Protein AF-A0A0G4K3G5-F1 (afdb_monomer_lite)

Secondary structure (DSSP, 8-state):
--HHHHHHHHHHHHHHHHTTT---------PBPHHHHHHHHHTTTT-B--SBS-EEEEEEEEE-SSSSSEEEEEEEE-SSSS-EEE-HHHHHHHHHHHHHT-TT-SEEEEEE--PPPSSTT--EEEEEEEEESSS-B-HHHHHHTT---TTTEETTEEEEEEEEEEESEEE-----

Organism: NCBI:txid381802

Foldseek 3Di:
DPPVVVVVVVVVVVVVVVVVVPPPVPPPQDAAFVVLVVVLVVQQAQQFLFPWAGKGFHDWDLDQPDDAFEIETEIEGDPDDTATEHAPVSNQCSVQVSSCPDPPRQKHKHKDFPDGDPFWQDKGKIKIKIFGPPHFHPQVNCVVSNNPPPVQTDRGIHMHIYIYGYHRHTYDNPPD

Structure (mmCIF, N/CA/C/O backbone):
data_AF-A0A0G4K3G5-F1
#
_entry.id   AF-A0A0G4K3G5-F1
#
loop_
_atom_site.group_PDB
_atom_site.id
_atom_site.type_symbol
_atom_site.label_atom_id
_atom_site.label_alt_id
_atom_site.label_comp_id
_atom_site.label_asym_id
_atom_site.label_entity_id
_atom_site.label_seq_id
_atom_site.pdbx_PDB_ins_code
_atom_site.Cartn_x
_atom_site.Cartn_y
_atom_site.Cartn_z
_atom_site.occupancy
_atom_site.B_iso_or_equiv
_atom_site.auth_seq_id
_atom_site.auth_comp_id
_atom_site.auth_asym_id
_atom_site.auth_atom_id
_atom_site.pdbx_PDB_model_num
ATOM 1 N N . MET A 1 1 ? 4.456 37.141 66.343 1.00 52.16 1 MET A N 1
ATOM 2 C CA . MET A 1 1 ? 4.078 35.736 66.060 1.00 52.16 1 MET A CA 1
ATOM 3 C C . MET A 1 1 ? 3.394 35.524 64.691 1.00 52.16 1 MET A C 1
ATOM 5 O O . MET A 1 1 ? 2.737 34.513 64.527 1.00 52.16 1 MET A O 1
ATOM 9 N N . ASN A 1 2 ? 3.617 36.362 63.659 1.00 51.34 2 ASN A N 1
ATOM 10 C CA . ASN A 1 2 ? 2.817 36.293 62.410 1.00 51.34 2 ASN A CA 1
ATOM 11 C C . ASN A 1 2 ? 3.559 35.845 61.135 1.00 51.34 2 ASN A C 1
ATOM 13 O O . ASN 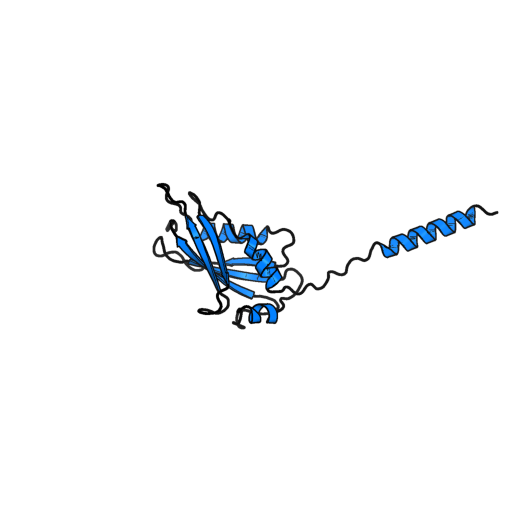A 1 2 ? 2.931 35.690 60.095 1.00 51.34 2 ASN A O 1
ATOM 17 N N . LYS A 1 3 ? 4.875 35.596 61.178 1.00 48.00 3 LYS A N 1
ATOM 18 C CA . LYS A 1 3 ? 5.642 35.234 59.965 1.00 48.00 3 LYS A CA 1
ATOM 19 C C . LYS A 1 3 ? 5.603 33.739 59.608 1.00 48.00 3 LYS A C 1
ATOM 21 O O . LYS A 1 3 ? 5.861 33.388 58.466 1.00 48.00 3 LYS A O 1
ATOM 26 N N . LYS A 1 4 ? 5.247 32.857 60.555 1.00 49.84 4 LYS A N 1
ATOM 27 C CA . LYS A 1 4 ? 5.192 31.398 60.321 1.00 49.84 4 LYS A CA 1
ATOM 28 C C . LYS A 1 4 ? 3.885 30.936 59.658 1.00 49.84 4 LYS A C 1
ATOM 30 O O . LYS A 1 4 ? 3.899 29.971 58.905 1.00 49.84 4 LYS A O 1
ATOM 35 N N . ILE A 1 5 ? 2.782 31.652 59.886 1.00 57.81 5 ILE A N 1
ATOM 36 C CA . ILE A 1 5 ? 1.465 31.317 59.314 1.00 57.81 5 ILE A CA 1
ATOM 37 C C . ILE A 1 5 ? 1.425 31.648 57.814 1.00 57.81 5 ILE A C 1
ATOM 39 O O . ILE A 1 5 ? 0.910 30.865 57.022 1.00 57.81 5 ILE A O 1
ATOM 43 N N . PHE A 1 6 ? 2.055 32.756 57.409 1.00 56.78 6 PHE A N 1
ATOM 44 C CA . PHE A 1 6 ? 2.095 33.182 56.007 1.00 56.78 6 PHE A CA 1
ATOM 45 C C . PHE A 1 6 ? 2.897 32.225 55.111 1.00 56.78 6 PHE A C 1
ATOM 47 O O . PHE A 1 6 ? 2.512 31.972 53.974 1.00 56.78 6 PHE A O 1
ATOM 54 N N . LEU A 1 7 ? 3.985 31.649 55.637 1.00 53.44 7 LEU A N 1
ATOM 55 C CA . LEU A 1 7 ? 4.820 30.710 54.886 1.00 53.44 7 LEU A CA 1
ATOM 56 C C . LEU A 1 7 ? 4.147 29.334 54.734 1.00 53.44 7 LEU A C 1
ATOM 58 O O . LEU A 1 7 ? 4.256 28.712 53.684 1.00 53.44 7 LEU A O 1
ATOM 62 N N . SER A 1 8 ? 3.396 28.899 55.753 1.00 56.69 8 SER A N 1
ATOM 63 C CA . SER A 1 8 ? 2.594 27.668 55.715 1.00 56.69 8 SER A C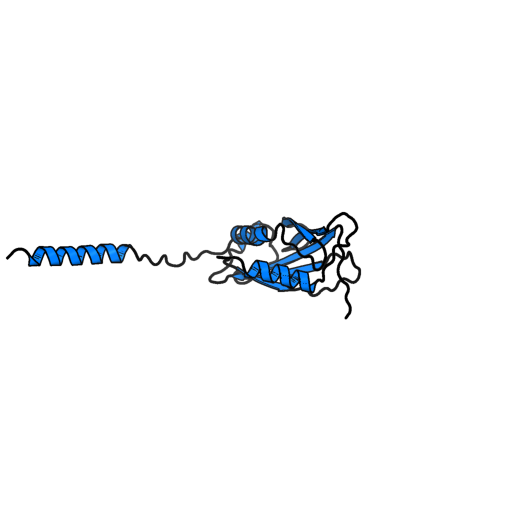A 1
ATOM 64 C C . SER A 1 8 ? 1.488 27.735 54.652 1.00 56.69 8 SER A C 1
ATOM 66 O O . SER A 1 8 ? 1.361 26.825 53.835 1.00 56.69 8 SER A O 1
ATOM 68 N N . LEU A 1 9 ? 0.746 28.851 54.581 1.00 56.03 9 LEU A N 1
ATOM 69 C CA . LEU A 1 9 ? -0.303 29.032 53.569 1.00 56.03 9 LEU A CA 1
ATOM 70 C C . LEU A 1 9 ? 0.252 29.084 52.138 1.00 56.03 9 LEU A C 1
ATOM 72 O O . LEU A 1 9 ? -0.370 28.546 51.223 1.00 56.03 9 LEU A O 1
ATOM 76 N N . LEU A 1 10 ? 1.427 29.692 51.942 1.00 55.28 10 LEU A N 1
ATOM 77 C CA . LEU A 1 10 ? 2.058 29.787 50.625 1.00 55.28 10 LEU A CA 1
ATOM 78 C C . LEU A 1 10 ? 2.485 28.405 50.095 1.00 55.28 10 LEU A C 1
ATOM 80 O O . LEU A 1 10 ? 2.298 28.121 48.915 1.00 55.28 10 LEU A O 1
ATOM 84 N N . PHE A 1 11 ? 2.981 27.518 50.965 1.00 55.16 11 PHE A N 1
ATOM 85 C CA . PHE A 1 11 ? 3.343 26.149 50.579 1.00 55.16 11 PHE A CA 1
ATOM 86 C C . PHE A 1 11 ? 2.124 25.277 50.239 1.00 55.16 11 PHE A C 1
ATOM 88 O O . PHE A 1 11 ? 2.185 24.496 49.290 1.00 55.16 11 PHE A O 1
ATOM 95 N N . VAL A 1 12 ? 0.998 25.445 50.942 1.00 59.66 12 VAL A N 1
ATOM 96 C CA . VAL A 1 12 ? -0.248 24.712 50.640 1.00 59.66 12 VAL A CA 1
ATOM 97 C C . VAL A 1 12 ? -0.857 25.166 49.306 1.00 59.66 12 VAL A C 1
ATOM 99 O O . VAL A 1 12 ? -1.326 24.335 48.530 1.00 59.66 12 VAL A O 1
ATOM 102 N N . LEU A 1 13 ? -0.784 26.463 48.985 1.00 51.69 13 LEU A N 1
ATOM 103 C CA . LEU A 1 13 ? -1.243 27.001 47.699 1.00 51.69 13 LEU A CA 1
ATOM 104 C C . LEU A 1 13 ? -0.376 26.537 46.518 1.00 51.69 13 LEU A C 1
ATOM 106 O O . LEU A 1 13 ? -0.920 26.212 45.465 1.00 51.69 13 LEU A O 1
ATOM 110 N N . ILE A 1 14 ? 0.946 26.428 46.684 1.00 55.06 14 ILE A N 1
ATOM 111 C CA . ILE A 1 14 ? 1.837 25.928 45.622 1.00 55.06 14 ILE A CA 1
ATOM 112 C C . ILE A 1 14 ? 1.621 24.423 45.375 1.00 55.06 14 ILE A C 1
ATOM 114 O O . ILE A 1 14 ? 1.619 23.999 44.218 1.00 55.06 14 ILE A O 1
ATOM 118 N N . LEU A 1 15 ? 1.350 23.620 46.415 1.00 51.19 15 LEU A N 1
ATOM 119 C CA . LEU A 1 15 ? 0.978 22.209 46.231 1.00 51.19 15 LEU A CA 1
ATOM 120 C C . LEU A 1 15 ? -0.386 22.047 45.535 1.00 51.19 15 LEU A C 1
ATOM 122 O O . LEU A 1 15 ? -0.515 21.207 44.647 1.00 51.19 15 LEU A O 1
ATOM 126 N N . ALA A 1 16 ? -1.385 22.871 45.871 1.00 52.06 16 ALA A N 1
ATOM 127 C CA . ALA A 1 16 ? -2.711 22.809 45.246 1.00 52.06 16 ALA A CA 1
ATOM 128 C C . ALA A 1 16 ? -2.701 23.230 43.762 1.00 52.06 16 ALA A C 1
ATOM 130 O O . ALA A 1 16 ? -3.439 22.667 42.954 1.00 52.06 16 ALA A O 1
ATOM 131 N N . VAL A 1 17 ? -1.829 24.171 43.373 1.00 51.91 17 VAL A N 1
ATOM 132 C CA . VAL A 1 17 ? -1.633 24.555 41.961 1.00 51.91 17 VAL A CA 1
ATOM 133 C C . VAL A 1 17 ? -0.800 23.509 41.200 1.00 51.91 17 VAL A C 1
ATOM 135 O O . VAL A 1 17 ? -1.008 23.322 40.001 1.00 51.91 17 VAL A O 1
ATOM 138 N N . SER A 1 18 ? 0.085 22.776 41.887 1.00 48.31 18 SER A N 1
ATOM 139 C CA . SER A 1 18 ? 0.872 21.679 41.301 1.00 48.31 18 SER A CA 1
ATOM 140 C C . SER A 1 18 ? 0.025 20.431 41.005 1.00 48.31 18 SER A C 1
ATOM 142 O O . SER A 1 18 ? 0.182 19.812 39.953 1.00 48.31 18 SER A O 1
ATOM 144 N N . CYS A 1 19 ? -0.963 20.109 41.850 1.00 45.31 19 CYS A N 1
ATOM 145 C CA . CYS A 1 19 ? -1.863 18.972 41.611 1.00 45.31 19 CYS A CA 1
ATOM 146 C C . CYS A 1 19 ? -2.865 19.183 40.460 1.00 45.31 19 CYS A C 1
ATOM 148 O O . CYS A 1 19 ? -3.424 18.206 39.974 1.00 45.31 19 CYS A O 1
ATOM 150 N N . ASN A 1 20 ? -3.085 20.417 39.987 1.00 43.75 20 ASN A N 1
ATOM 151 C CA . ASN A 1 20 ? -3.995 20.682 38.861 1.00 43.75 20 ASN A CA 1
ATOM 152 C C . ASN A 1 20 ? -3.275 20.847 37.506 1.00 43.75 20 ASN A C 1
ATOM 154 O O . ASN A 1 20 ? -3.925 21.063 36.486 1.00 43.75 20 ASN A O 1
ATOM 158 N N . ARG A 1 21 ? -1.936 20.759 37.472 1.00 40.94 21 ARG A N 1
ATOM 159 C CA . ARG A 1 21 ? -1.149 20.820 36.222 1.00 40.94 21 ARG A CA 1
ATOM 160 C C . ARG A 1 21 ? -0.672 19.469 35.711 1.00 40.94 21 ARG A C 1
ATOM 162 O O . ARG A 1 21 ? -0.295 19.380 34.551 1.00 40.94 21 ARG A O 1
ATOM 169 N N . ASN A 1 22 ? -0.806 18.427 36.523 1.00 40.75 22 ASN A N 1
ATOM 170 C CA . ASN A 1 22 ? -0.657 17.048 36.090 1.00 40.75 22 ASN A CA 1
ATOM 171 C C . ASN A 1 22 ? -2.027 16.373 36.073 1.00 40.75 22 ASN A C 1
ATOM 173 O O . ASN A 1 22 ? -2.238 15.342 36.707 1.00 40.75 22 ASN A O 1
ATOM 177 N N . LYS A 1 23 ? -2.952 16.906 35.266 1.00 38.81 23 LYS A N 1
ATOM 178 C CA . LYS A 1 23 ? -3.723 15.950 34.479 1.00 38.81 23 LYS A CA 1
ATOM 179 C C . LYS A 1 23 ? -2.685 15.302 33.576 1.00 38.81 23 LYS A C 1
ATOM 181 O O . LYS A 1 23 ? -2.321 15.859 32.547 1.00 38.81 23 LYS A O 1
ATOM 186 N N . VAL A 1 24 ? -2.164 14.153 34.008 1.00 44.97 24 VAL A N 1
ATOM 187 C CA . VAL A 1 24 ? -1.876 13.097 33.047 1.00 44.97 24 VAL A CA 1
ATOM 188 C C . VAL A 1 24 ? -3.170 13.028 32.263 1.00 44.97 24 VAL A C 1
ATOM 190 O O . VAL A 1 24 ? -4.200 12.634 32.810 1.00 44.97 24 VAL A O 1
ATOM 193 N N . THR A 1 25 ? -3.175 13.607 31.066 1.00 40.41 25 THR A N 1
ATOM 194 C CA . THR A 1 25 ? -4.205 13.303 30.096 1.00 40.41 25 THR A CA 1
ATOM 195 C C . THR A 1 25 ? -4.127 11.792 30.035 1.00 40.41 25 THR A C 1
ATOM 197 O O . THR A 1 25 ? -3.127 11.256 29.554 1.00 40.41 25 THR A O 1
ATOM 200 N N . GLU A 1 26 ? -5.089 11.105 30.660 1.00 41.47 26 GLU A N 1
ATOM 201 C CA . GLU A 1 26 ? -5.315 9.700 30.356 1.00 41.47 26 GLU A CA 1
ATOM 202 C C . GLU A 1 26 ? -5.228 9.625 28.838 1.00 41.47 26 GLU A C 1
ATOM 204 O O . GLU A 1 26 ? -5.795 10.521 28.196 1.00 41.47 26 GLU A O 1
ATOM 209 N N . PRO A 1 27 ? -4.440 8.701 28.259 1.00 44.78 27 PRO A N 1
ATOM 210 C CA . PRO A 1 27 ? -4.380 8.602 26.816 1.00 44.78 27 PRO A CA 1
ATOM 211 C C . PRO A 1 27 ? -5.831 8.518 26.382 1.00 44.78 27 PRO A C 1
ATOM 213 O O . PRO A 1 27 ? -6.523 7.566 26.741 1.00 44.78 27 PRO A O 1
ATOM 216 N N . THR A 1 28 ? -6.324 9.572 25.725 1.00 48.00 28 THR A N 1
ATOM 217 C CA . THR A 1 28 ? -7.652 9.560 25.143 1.00 48.00 28 THR A CA 1
ATOM 218 C C . THR A 1 28 ? -7.638 8.284 24.336 1.00 48.00 28 THR A C 1
ATOM 220 O O . THR A 1 28 ? -6.758 8.120 23.483 1.00 48.00 28 THR A O 1
ATOM 223 N N . THR A 1 29 ? -8.490 7.334 24.708 1.00 53.00 29 THR A N 1
ATOM 224 C CA . THR A 1 29 ? -8.630 6.026 24.076 1.00 53.00 29 THR A CA 1
ATOM 225 C C . THR A 1 29 ? -9.084 6.289 22.652 1.00 53.00 29 THR A C 1
ATOM 227 O O . THR A 1 29 ? -10.266 6.324 22.326 1.00 53.00 29 THR A O 1
ATOM 230 N N . THR A 1 30 ? -8.120 6.645 21.811 1.00 70.12 30 THR A N 1
ATOM 231 C CA . THR A 1 30 ? -8.378 7.192 20.493 1.00 70.12 30 THR A CA 1
ATOM 232 C C . THR A 1 30 ? -8.485 5.979 19.603 1.00 70.12 30 THR A C 1
ATOM 234 O O . THR A 1 30 ? -7.476 5.441 19.142 1.00 70.12 30 THR A O 1
ATOM 237 N N . ILE A 1 31 ? -9.716 5.496 19.478 1.00 88.50 31 ILE A N 1
ATOM 238 C CA . ILE A 1 31 ? -10.086 4.476 18.509 1.00 88.50 31 ILE A CA 1
ATOM 239 C C . ILE A 1 31 ? -9.653 4.992 17.136 1.00 88.50 31 ILE A C 1
ATOM 241 O O . ILE A 1 31 ? -9.934 6.138 16.785 1.00 88.50 31 ILE A O 1
ATOM 245 N N . ILE A 1 32 ? -8.937 4.162 16.386 1.00 90.94 32 ILE A N 1
ATOM 246 C CA . ILE A 1 32 ? -8.384 4.555 15.092 1.00 90.94 32 ILE A CA 1
ATOM 247 C C . ILE A 1 32 ? -9.492 4.489 14.048 1.00 90.94 32 ILE A C 1
ATOM 249 O O . ILE A 1 32 ? -10.110 3.443 13.846 1.00 90.94 32 ILE A O 1
ATOM 253 N N . THR A 1 33 ? -9.751 5.601 13.377 1.00 91.75 33 THR A N 1
ATOM 254 C CA . THR A 1 33 ? -10.773 5.702 12.333 1.00 91.75 33 THR A CA 1
ATOM 255 C C . THR A 1 33 ? -10.166 5.589 10.936 1.00 91.75 33 THR A C 1
ATOM 257 O O . THR A 1 33 ? -8.954 5.707 10.750 1.00 91.75 33 THR A O 1
ATOM 260 N N . PHE A 1 34 ? -11.015 5.411 9.923 1.00 89.12 34 PHE A N 1
ATOM 261 C CA . PHE A 1 34 ? -10.581 5.502 8.528 1.00 89.12 34 PHE A CA 1
ATOM 262 C C . PHE A 1 34 ? -9.951 6.864 8.193 1.00 89.12 34 PHE A C 1
ATOM 264 O O . PHE A 1 34 ? -9.064 6.926 7.353 1.00 89.12 34 PHE A O 1
ATOM 271 N N . GLU A 1 35 ? -10.379 7.952 8.841 1.00 89.38 35 GLU A N 1
ATOM 272 C CA . GLU A 1 35 ? -9.807 9.285 8.614 1.00 89.38 35 GLU A CA 1
ATOM 273 C C . GLU A 1 35 ? -8.369 9.385 9.138 1.00 89.38 35 GLU A C 1
ATOM 275 O O . GLU A 1 35 ? -7.506 9.909 8.437 1.00 89.38 35 GLU A O 1
ATOM 280 N N . ASP A 1 36 ? -8.082 8.816 10.316 1.00 89.75 36 ASP A N 1
ATOM 281 C CA . ASP A 1 36 ? -6.708 8.713 10.831 1.00 89.75 36 ASP A CA 1
ATOM 282 C C . ASP A 1 36 ? -5.811 7.977 9.825 1.00 89.75 36 ASP A C 1
ATOM 284 O O . ASP A 1 36 ? -4.744 8.461 9.453 1.00 89.75 36 ASP A O 1
ATOM 288 N N . PHE A 1 37 ? -6.293 6.839 9.327 1.00 88.75 37 PHE A N 1
ATOM 289 C CA . PHE A 1 37 ? -5.623 6.057 8.295 1.00 88.75 37 PHE A CA 1
ATOM 290 C C . PHE A 1 37 ? -5.421 6.847 6.987 1.00 88.75 37 PHE A C 1
ATOM 292 O O . PHE A 1 37 ? -4.324 6.857 6.429 1.00 88.75 37 PHE A O 1
ATOM 299 N N . GLN A 1 38 ? -6.459 7.526 6.496 1.00 87.12 38 GLN A N 1
ATOM 300 C CA . GLN A 1 38 ? -6.405 8.301 5.258 1.00 87.12 38 GLN A CA 1
ATOM 301 C C . GLN A 1 38 ? -5.387 9.443 5.363 1.00 87.12 38 GLN A C 1
ATOM 303 O O . GLN A 1 38 ? -4.648 9.690 4.410 1.00 87.12 38 GLN A O 1
ATOM 308 N N . ASN A 1 39 ? -5.316 10.105 6.519 1.00 86.56 39 ASN A N 1
ATOM 309 C CA . ASN A 1 39 ? -4.331 11.146 6.788 1.00 86.56 39 ASN A CA 1
ATOM 310 C C . ASN A 1 39 ? -2.905 10.582 6.772 1.00 86.56 39 ASN A C 1
ATOM 312 O O . ASN A 1 39 ? -2.037 11.158 6.119 1.00 86.56 39 ASN A O 1
ATOM 316 N N . GLU A 1 40 ? -2.664 9.435 7.409 1.00 87.31 40 GLU A N 1
ATOM 317 C CA . GLU A 1 40 ? -1.343 8.795 7.412 1.00 87.31 40 GLU A CA 1
ATOM 318 C C . GLU A 1 40 ? -0.924 8.331 6.001 1.00 87.31 40 GLU A C 1
ATOM 320 O O . GLU A 1 40 ? 0.175 8.635 5.537 1.00 87.31 40 GLU A O 1
ATOM 325 N N . ILE A 1 41 ? -1.816 7.678 5.251 1.00 83.94 41 ILE A N 1
ATOM 326 C CA . ILE A 1 41 ? -1.525 7.216 3.883 1.00 83.94 41 ILE A CA 1
ATOM 327 C C . ILE A 1 41 ? -1.396 8.355 2.875 1.00 83.94 41 ILE A C 1
ATOM 329 O O . ILE A 1 41 ? -0.649 8.215 1.906 1.00 83.94 41 ILE A O 1
ATOM 333 N N . SER A 1 42 ? -2.049 9.499 3.099 1.00 81.00 42 SER A N 1
ATOM 334 C CA . SER A 1 42 ? -1.852 10.678 2.248 1.00 81.00 42 SER A CA 1
ATOM 335 C C . SER A 1 42 ? -0.389 11.138 2.211 1.00 81.00 42 SER A C 1
ATOM 337 O O . SER A 1 42 ? 0.052 11.726 1.230 1.00 81.00 42 SER A O 1
ATOM 339 N N . GLY A 1 43 ? 0.418 10.799 3.219 1.00 75.88 43 GLY A N 1
ATOM 340 C CA . GLY A 1 43 ? 1.853 11.066 3.197 1.00 75.88 43 GLY A CA 1
ATOM 341 C C . GLY A 1 43 ? 2.612 10.360 2.063 1.00 75.88 43 GLY A C 1
ATOM 342 O O . GLY A 1 43 ? 3.661 10.837 1.637 1.00 75.88 43 GLY A O 1
ATOM 343 N N . LEU A 1 44 ? 2.083 9.259 1.516 1.00 80.31 44 LEU A N 1
ATOM 344 C CA . LEU A 1 44 ? 2.731 8.531 0.419 1.00 80.31 44 LEU A CA 1
ATOM 345 C C . LEU A 1 44 ? 2.782 9.326 -0.897 1.00 80.31 44 LEU A C 1
ATOM 347 O O . LEU A 1 44 ? 3.571 8.978 -1.779 1.00 80.31 44 LEU A O 1
ATOM 351 N N . TYR A 1 45 ? 1.979 10.385 -1.052 1.00 76.75 45 TYR A N 1
ATOM 352 C CA . TYR A 1 45 ? 2.060 11.253 -2.226 1.00 76.75 45 TYR A CA 1
ATOM 353 C C . TYR A 1 45 ? 3.473 11.822 -2.384 1.00 76.75 45 TYR A C 1
ATOM 355 O O . TYR A 1 45 ? 4.083 12.289 -1.425 1.00 76.75 45 TYR A O 1
ATOM 363 N N . ASN A 1 46 ? 3.981 11.842 -3.618 1.00 73.94 46 ASN A N 1
ATOM 364 C CA . ASN A 1 46 ? 5.328 12.321 -3.965 1.00 73.94 46 ASN A CA 1
ATOM 365 C C . ASN A 1 46 ? 6.503 11.473 -3.455 1.00 73.94 46 ASN A C 1
ATOM 367 O O . ASN A 1 46 ? 7.654 11.863 -3.677 1.00 73.94 46 ASN A O 1
ATOM 371 N N . LEU A 1 47 ? 6.259 10.324 -2.818 1.00 86.06 47 LEU A N 1
ATOM 372 C CA . LEU A 1 47 ? 7.329 9.394 -2.473 1.00 86.06 47 LEU A CA 1
ATOM 373 C C . LEU A 1 47 ? 8.028 8.927 -3.755 1.00 86.06 47 LEU A C 1
ATOM 375 O O . LEU A 1 47 ? 7.370 8.432 -4.672 1.00 86.06 47 LEU A O 1
ATOM 379 N N . ASN A 1 48 ? 9.353 9.096 -3.822 1.00 89.56 48 ASN A N 1
ATOM 380 C CA . ASN A 1 48 ? 10.137 8.554 -4.926 1.00 89.56 48 ASN A CA 1
ATOM 381 C C . ASN A 1 48 ? 10.429 7.073 -4.662 1.00 89.56 48 ASN A C 1
ATOM 383 O O . ASN A 1 48 ? 11.131 6.730 -3.714 1.00 89.56 48 ASN A O 1
ATOM 387 N N . LEU A 1 49 ? 9.883 6.211 -5.510 1.00 89.50 49 LEU A N 1
ATOM 388 C CA . LEU A 1 49 ? 10.011 4.760 -5.448 1.00 89.50 49 LEU A CA 1
ATOM 389 C C . LEU A 1 49 ? 11.167 4.215 -6.299 1.00 89.50 49 LEU A C 1
ATOM 391 O O . LEU A 1 49 ? 11.386 3.002 -6.329 1.00 89.50 49 LEU A O 1
ATOM 395 N N . ALA A 1 50 ? 11.867 5.084 -7.029 1.00 87.56 50 ALA A N 1
ATOM 396 C CA . ALA A 1 50 ? 12.878 4.684 -7.992 1.00 87.56 50 ALA A CA 1
ATOM 397 C C . ALA A 1 50 ? 14.165 4.181 -7.339 1.00 87.56 50 ALA A C 1
ATOM 399 O O . ALA A 1 50 ? 14.667 4.761 -6.378 1.00 87.56 50 ALA A O 1
ATOM 400 N N . GLU A 1 51 ? 14.735 3.142 -7.943 1.00 86.69 51 GLU A N 1
ATOM 401 C CA . GLU A 1 51 ? 16.148 2.806 -7.777 1.00 86.69 51 GLU A CA 1
ATOM 402 C C . GLU A 1 51 ? 17.002 3.655 -8.731 1.00 86.69 51 GLU A C 1
ATOM 404 O O . GLU A 1 51 ? 18.028 4.204 -8.335 1.00 86.69 51 GLU A O 1
ATOM 409 N N . TYR A 1 52 ? 16.522 3.833 -9.968 1.00 84.38 52 TYR A N 1
ATOM 410 C CA . TYR A 1 52 ? 17.126 4.689 -10.986 1.00 84.38 52 TYR A CA 1
ATOM 411 C C . TYR A 1 52 ? 16.090 5.650 -11.574 1.00 84.38 52 TYR A C 1
ATOM 413 O O . TYR A 1 52 ? 14.988 5.238 -11.946 1.00 84.38 52 TYR A O 1
ATOM 421 N N . GLY A 1 53 ? 16.461 6.926 -11.702 1.00 84.88 53 GLY A N 1
ATOM 422 C CA . GLY A 1 53 ? 15.564 7.981 -12.177 1.00 84.88 53 GLY A CA 1
ATOM 423 C C . GLY A 1 53 ? 14.586 8.441 -11.095 1.00 84.88 53 GLY A C 1
ATOM 424 O O . GLY A 1 53 ? 14.946 8.573 -9.923 1.00 84.88 53 GLY A O 1
ATOM 425 N N . THR A 1 54 ? 13.342 8.704 -11.491 1.00 86.31 54 THR A N 1
ATOM 426 C CA . THR A 1 54 ? 12.285 9.184 -10.594 1.00 86.31 54 THR A CA 1
ATOM 427 C C . THR A 1 54 ? 11.001 8.419 -10.865 1.00 86.31 54 THR A C 1
ATOM 429 O O . THR A 1 54 ? 10.569 8.366 -12.007 1.00 86.31 54 THR A O 1
ATOM 432 N N . ILE A 1 55 ? 10.370 7.875 -9.825 1.00 87.94 55 ILE A N 1
ATOM 433 C CA . ILE A 1 55 ? 9.052 7.232 -9.882 1.00 87.94 55 ILE A CA 1
ATOM 434 C C . ILE A 1 55 ? 8.228 7.804 -8.737 1.00 87.94 55 ILE A C 1
ATOM 436 O O . ILE A 1 55 ? 8.500 7.493 -7.581 1.00 87.94 55 ILE A O 1
ATOM 440 N N . LYS A 1 56 ? 7.239 8.646 -9.030 1.00 87.50 56 LYS A N 1
ATOM 441 C CA . LYS A 1 56 ? 6.395 9.275 -8.002 1.00 87.50 56 LYS A CA 1
ATOM 442 C C . LYS A 1 56 ? 5.037 8.607 -7.924 1.00 87.50 56 LYS A C 1
ATOM 444 O O . LYS A 1 56 ? 4.479 8.247 -8.954 1.00 87.50 56 LYS A O 1
ATOM 449 N N . LEU A 1 57 ? 4.495 8.493 -6.714 1.00 81.88 57 LEU A N 1
ATOM 450 C CA . LEU A 1 57 ? 3.081 8.179 -6.514 1.00 81.88 57 LEU A CA 1
ATOM 451 C C . LEU A 1 57 ? 2.248 9.451 -6.700 1.00 81.88 57 LEU A C 1
ATOM 453 O O . LEU A 1 57 ? 2.386 10.398 -5.919 1.00 81.88 57 LEU A O 1
ATOM 457 N N . ASP A 1 58 ? 1.396 9.459 -7.726 1.00 71.62 58 ASP A N 1
ATOM 458 C CA . ASP A 1 58 ? 0.651 10.655 -8.144 1.00 71.62 58 ASP A CA 1
ATOM 459 C C . ASP A 1 58 ? -0.719 10.766 -7.473 1.00 71.62 58 ASP A C 1
ATOM 461 O O . ASP A 1 58 ? -1.191 11.865 -7.187 1.00 71.62 58 ASP A O 1
ATOM 465 N N . HIS A 1 59 ? -1.384 9.633 -7.236 1.00 69.69 59 HIS A N 1
ATOM 466 C CA . HIS A 1 59 ? -2.714 9.601 -6.636 1.00 69.69 59 HIS A CA 1
ATOM 467 C C . HIS A 1 59 ? -2.999 8.260 -5.957 1.00 69.69 59 HIS A C 1
ATOM 469 O O . HIS A 1 59 ? -2.534 7.217 -6.409 1.00 69.69 59 HIS A O 1
ATOM 475 N N . ILE A 1 60 ? -3.814 8.288 -4.903 1.00 74.12 60 ILE A N 1
ATOM 476 C CA . ILE A 1 60 ? -4.291 7.124 -4.162 1.00 74.12 60 ILE A CA 1
ATOM 477 C C . ILE A 1 60 ? -5.804 7.189 -4.252 1.00 74.12 60 ILE A C 1
ATOM 479 O O . ILE A 1 60 ? -6.454 8.015 -3.611 1.00 74.12 60 ILE A O 1
ATOM 483 N N . ASN A 1 61 ? -6.359 6.341 -5.109 1.00 73.88 61 ASN A N 1
ATOM 484 C CA . ASN A 1 61 ? -7.790 6.261 -5.320 1.00 73.88 61 ASN A CA 1
ATOM 485 C C . ASN A 1 61 ? -8.372 5.171 -4.425 1.00 73.88 61 ASN A C 1
ATOM 487 O O . ASN A 1 61 ? -8.083 3.980 -4.577 1.00 73.88 61 ASN A O 1
ATOM 491 N N . PHE A 1 62 ? -9.234 5.605 -3.510 1.00 70.56 62 PHE A N 1
ATOM 492 C CA . PHE A 1 62 ? -9.986 4.745 -2.610 1.00 70.56 62 PHE A CA 1
ATOM 493 C C . PHE A 1 62 ? -11.171 4.140 -3.374 1.00 70.56 62 PHE A C 1
ATOM 495 O O . PHE A 1 62 ? -12.250 4.726 -3.437 1.00 70.56 62 PHE A O 1
ATOM 502 N N . THR A 1 63 ? -10.949 3.002 -4.039 1.00 62.88 63 THR A N 1
ATOM 503 C CA . THR A 1 63 ? -11.955 2.352 -4.893 1.00 62.88 63 THR A CA 1
ATOM 504 C C . THR A 1 63 ? -12.666 1.224 -4.158 1.00 62.88 63 THR A C 1
ATOM 506 O O . THR A 1 63 ? -12.023 0.321 -3.635 1.00 62.88 63 THR A O 1
ATOM 509 N N . THR A 1 64 ? -13.998 1.229 -4.180 1.00 59.75 64 THR A N 1
ATOM 510 C CA . THR A 1 64 ? -14.832 0.243 -3.471 1.00 59.75 64 THR A CA 1
ATOM 511 C C . THR A 1 64 ? -15.370 -0.875 -4.372 1.00 59.75 64 THR A C 1
ATOM 513 O O . THR A 1 64 ? -16.094 -1.745 -3.897 1.00 59.75 64 THR A O 1
ATOM 516 N N . SER A 1 65 ? -15.069 -0.847 -5.675 1.00 52.66 65 SER A N 1
ATOM 517 C CA . SER A 1 65 ? -15.952 -1.447 -6.685 1.00 52.66 65 SER A CA 1
ATOM 518 C C . SER A 1 65 ? -15.453 -2.713 -7.391 1.00 52.66 65 SER A C 1
ATOM 520 O O . SER A 1 65 ? -16.165 -3.201 -8.261 1.00 52.66 65 SER A O 1
ATOM 522 N N . GLU A 1 66 ? -14.280 -3.270 -7.067 1.00 57.53 66 GLU A N 1
ATOM 523 C CA . GLU A 1 66 ? -13.732 -4.41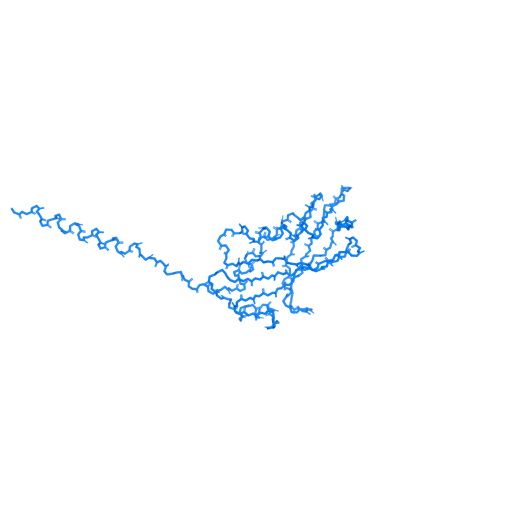3 -7.839 1.00 57.53 66 GLU A CA 1
ATOM 524 C C . GLU A 1 66 ? -13.157 -5.553 -6.986 1.00 57.53 66 GLU A C 1
ATOM 526 O O . GLU A 1 66 ? -13.342 -6.724 -7.312 1.00 57.53 66 GLU A O 1
ATOM 531 N N . LYS A 1 67 ? -12.500 -5.230 -5.870 1.00 64.88 67 LYS A N 1
ATOM 532 C CA . LYS A 1 67 ? -12.063 -6.171 -4.833 1.00 64.88 67 LYS A CA 1
ATOM 533 C C . LYS A 1 67 ? -12.261 -5.485 -3.484 1.00 64.88 67 LYS A C 1
ATOM 535 O O . LYS A 1 67 ? -12.026 -4.276 -3.400 1.00 64.88 67 LYS A O 1
ATOM 540 N N . PRO A 1 68 ? -12.703 -6.195 -2.440 1.00 66.94 68 PRO A N 1
ATOM 541 C CA . PRO A 1 68 ? -12.845 -5.563 -1.142 1.00 66.94 68 PRO A CA 1
ATOM 542 C C . PRO A 1 68 ? -11.471 -5.133 -0.601 1.00 66.94 68 PRO A C 1
ATOM 544 O O . PRO A 1 68 ? -10.469 -5.813 -0.816 1.00 66.94 68 PRO A O 1
ATOM 547 N N . ASN A 1 69 ? -11.441 -3.998 0.103 1.00 71.56 69 ASN A N 1
ATOM 548 C CA . ASN A 1 69 ? -10.262 -3.447 0.786 1.00 71.56 69 ASN A CA 1
ATOM 549 C C . ASN A 1 69 ? -9.073 -3.145 -0.152 1.00 71.56 69 ASN A C 1
ATOM 551 O O . ASN A 1 69 ? -7.954 -3.614 0.066 1.00 71.56 69 ASN A O 1
ATOM 555 N N . TYR A 1 70 ? -9.297 -2.368 -1.212 1.00 72.19 70 TYR A N 1
ATOM 556 C CA . TYR A 1 70 ? -8.278 -2.102 -2.228 1.00 72.19 70 TYR A CA 1
ATOM 557 C C . TYR A 1 70 ? -8.088 -0.617 -2.537 1.00 72.19 70 TYR A C 1
ATOM 559 O O . TYR A 1 70 ? -9.060 0.138 -2.602 1.00 72.19 70 TYR A O 1
ATOM 567 N N . PHE A 1 71 ? -6.844 -0.222 -2.817 1.00 71.31 71 PHE A N 1
ATOM 568 C CA . PHE A 1 71 ? -6.484 1.088 -3.351 1.00 71.31 71 PHE A CA 1
ATOM 569 C C . PHE A 1 71 ? -5.728 0.961 -4.665 1.00 71.31 71 PHE A C 1
ATOM 571 O O . PHE A 1 71 ? -4.734 0.239 -4.768 1.00 71.31 71 PHE A O 1
ATOM 578 N N . LYS A 1 72 ? -6.174 1.728 -5.660 1.00 71.31 72 LYS A N 1
ATOM 579 C CA . LYS A 1 72 ? -5.415 1.927 -6.895 1.00 71.31 72 LYS A CA 1
ATOM 580 C C . LYS A 1 72 ? -4.474 3.098 -6.694 1.00 71.31 72 LYS A C 1
ATOM 582 O O . LYS A 1 72 ? -4.922 4.191 -6.339 1.00 71.31 72 LYS A O 1
ATOM 587 N N . VAL A 1 73 ? -3.191 2.870 -6.936 1.00 73.00 73 VAL A N 1
ATOM 588 C CA . VAL A 1 73 ? -2.180 3.920 -6.908 1.00 73.00 73 VAL A CA 1
ATOM 589 C C . VAL A 1 73 ? -1.465 3.914 -8.248 1.00 73.00 73 VAL A C 1
ATOM 591 O O . VAL A 1 73 ? -0.897 2.904 -8.659 1.00 73.00 73 VAL A O 1
ATOM 594 N N . SER A 1 74 ? -1.485 5.036 -8.959 1.00 73.44 74 SER A N 1
ATOM 595 C CA . SER A 1 74 ? -0.612 5.177 -10.124 1.00 73.44 74 SER A CA 1
ATOM 596 C C . SER A 1 74 ? 0.732 5.727 -9.694 1.00 73.44 74 SER A C 1
ATOM 598 O O . SER A 1 74 ? 0.813 6.679 -8.912 1.00 73.44 74 SER A O 1
ATOM 600 N N . ALA A 1 75 ? 1.779 5.122 -10.240 1.00 81.94 75 ALA A N 1
ATOM 601 C CA . ALA A 1 75 ? 3.126 5.632 -10.139 1.00 81.94 75 ALA A CA 1
ATOM 602 C C . ALA A 1 75 ? 3.600 6.057 -11.529 1.00 81.94 75 ALA A C 1
ATOM 604 O O . ALA A 1 75 ? 3.391 5.322 -12.494 1.00 81.94 75 ALA A O 1
ATOM 605 N N . THR A 1 76 ? 4.238 7.219 -11.631 1.00 84.62 76 THR A N 1
ATOM 606 C CA . THR A 1 76 ? 4.720 7.754 -12.907 1.00 84.62 76 THR A CA 1
ATOM 607 C C . THR A 1 76 ? 6.226 7.962 -12.872 1.00 84.62 76 THR A C 1
ATOM 609 O O . THR A 1 76 ? 6.765 8.579 -11.950 1.00 84.62 76 THR A O 1
ATOM 612 N N . GLY A 1 77 ? 6.896 7.419 -13.885 1.00 82.62 77 GLY A N 1
ATOM 613 C CA . GLY A 1 77 ? 8.312 7.593 -14.156 1.00 82.62 77 GLY A CA 1
ATOM 614 C C . GLY A 1 77 ? 8.638 8.896 -14.886 1.00 82.62 77 GLY A C 1
ATOM 615 O O . GLY A 1 77 ? 7.763 9.575 -15.429 1.00 82.62 77 GLY A O 1
ATOM 616 N N . GLU A 1 78 ? 9.920 9.246 -14.925 1.00 83.31 78 GLU A N 1
ATOM 617 C CA . GLU A 1 78 ? 10.406 10.417 -15.655 1.00 83.31 78 GLU A CA 1
ATOM 618 C C . GLU A 1 78 ? 10.195 10.298 -17.177 1.00 83.31 78 GLU A C 1
ATOM 620 O O . GLU A 1 78 ? 10.365 9.239 -17.777 1.00 83.31 78 GLU A O 1
ATOM 625 N N . SER A 1 79 ? 9.854 11.417 -17.822 1.00 74.31 79 SER A N 1
ATOM 626 C CA . SER A 1 79 ? 9.757 11.520 -19.282 1.00 74.31 79 SER A CA 1
ATOM 627 C C . SER A 1 79 ? 11.031 12.158 -19.843 1.00 74.31 79 SER A C 1
ATOM 629 O O . SER A 1 79 ? 11.263 13.337 -19.597 1.00 74.31 79 SER A O 1
ATOM 631 N N . GLY A 1 80 ? 11.842 11.422 -20.617 1.00 63.91 80 GLY A N 1
ATOM 632 C CA . GLY A 1 80 ? 12.974 12.018 -21.351 1.00 63.91 80 GLY A CA 1
ATOM 633 C C . GLY A 1 80 ? 14.306 11.261 -21.314 1.00 63.91 80 GLY A C 1
ATOM 634 O O . GLY A 1 80 ? 15.305 11.783 -20.834 1.00 63.91 80 GLY A O 1
ATOM 635 N N . GLY A 1 81 ? 14.360 10.064 -21.902 1.00 57.66 81 GLY A N 1
ATOM 636 C CA . GLY A 1 81 ? 15.617 9.393 -22.274 1.00 57.66 81 GLY A CA 1
ATOM 637 C C . GLY A 1 81 ? 16.289 8.547 -21.185 1.00 57.66 81 GLY A C 1
ATOM 638 O O . GLY A 1 81 ? 16.848 7.502 -21.513 1.00 57.66 81 GLY A O 1
ATOM 639 N N . THR A 1 82 ? 16.185 8.914 -19.905 1.00 66.06 82 THR A N 1
ATOM 640 C CA . THR A 1 82 ? 16.584 8.029 -18.793 1.00 66.06 82 THR A CA 1
ATOM 641 C C . THR A 1 82 ? 15.427 7.090 -18.463 1.00 66.06 82 THR A C 1
ATOM 643 O O . THR A 1 82 ? 14.335 7.543 -18.127 1.00 66.06 82 THR A O 1
ATOM 646 N N . THR A 1 83 ? 15.637 5.775 -18.558 1.00 79.25 83 THR A N 1
ATOM 647 C CA . THR A 1 83 ? 14.601 4.804 -18.172 1.00 79.25 83 THR A CA 1
ATOM 648 C C . THR A 1 83 ? 14.482 4.782 -16.652 1.00 79.25 83 THR A C 1
ATOM 650 O O . THR A 1 83 ? 15.411 4.355 -15.965 1.00 79.25 83 THR A O 1
ATOM 653 N N . SER A 1 84 ? 13.348 5.247 -16.124 1.00 90.00 84 SER A N 1
ATOM 654 C CA . SER A 1 84 ? 13.040 5.092 -14.703 1.00 90.00 84 SER A CA 1
ATOM 655 C C . SER A 1 84 ? 12.784 3.618 -14.410 1.00 90.00 84 SER A C 1
ATOM 657 O O . SER A 1 84 ? 12.040 2.955 -15.139 1.00 90.00 84 SER A O 1
ATOM 659 N N . SER A 1 85 ? 13.420 3.085 -13.373 1.00 89.62 85 SER A N 1
ATOM 660 C CA . SER A 1 85 ? 13.264 1.678 -13.016 1.00 89.62 85 SER A CA 1
ATOM 661 C C . SER A 1 85 ? 13.421 1.426 -11.523 1.00 89.62 85 SER A C 1
ATOM 663 O O . SER A 1 85 ? 14.046 2.202 -10.791 1.00 89.62 85 SER A O 1
ATOM 665 N N . THR A 1 86 ? 12.796 0.352 -11.053 1.00 92.06 86 THR A N 1
ATOM 666 C CA . THR A 1 86 ? 12.854 -0.053 -9.646 1.00 92.06 86 THR A CA 1
ATOM 667 C C . THR A 1 86 ? 12.549 -1.534 -9.486 1.00 92.06 86 THR A C 1
ATOM 669 O O . THR A 1 86 ? 11.858 -2.120 -10.316 1.00 92.06 86 THR A O 1
ATOM 672 N N . SER A 1 87 ? 13.036 -2.159 -8.419 1.00 91.25 87 SER A N 1
ATOM 673 C CA . SER A 1 87 ? 12.637 -3.521 -8.060 1.00 91.25 87 SER A CA 1
ATOM 674 C C . SER A 1 87 ? 11.407 -3.512 -7.146 1.00 91.25 87 SER A C 1
ATOM 676 O O . SER A 1 87 ? 11.174 -2.567 -6.389 1.00 91.25 87 SER A O 1
ATOM 678 N N . VAL A 1 88 ? 10.633 -4.601 -7.160 1.00 91.56 88 VAL A N 1
ATOM 679 C CA . VAL A 1 88 ? 9.517 -4.786 -6.214 1.00 91.56 88 VAL A CA 1
ATOM 680 C C . VAL A 1 88 ? 10.001 -4.706 -4.762 1.00 91.56 88 VAL A C 1
ATOM 682 O O . VAL A 1 88 ? 9.327 -4.123 -3.915 1.00 91.56 88 VAL A O 1
ATOM 685 N N . GLU A 1 89 ? 11.191 -5.238 -4.473 1.00 91.69 89 GLU A N 1
ATOM 686 C CA . GLU A 1 89 ? 11.782 -5.197 -3.135 1.00 91.69 89 GLU A CA 1
ATOM 687 C C . GLU A 1 89 ? 12.124 -3.765 -2.704 1.00 91.69 89 GLU A C 1
ATOM 689 O O . GLU A 1 89 ? 11.840 -3.386 -1.565 1.00 91.69 89 GLU A O 1
ATOM 694 N N . THR A 1 90 ? 12.682 -2.952 -3.607 1.00 92.00 90 THR A N 1
ATOM 695 C CA . THR A 1 90 ? 12.950 -1.530 -3.357 1.00 92.00 90 THR A CA 1
ATOM 696 C C . THR A 1 90 ? 11.655 -0.804 -3.022 1.00 92.00 90 THR A C 1
ATOM 698 O O . THR A 1 90 ? 11.588 -0.123 -2.004 1.00 92.00 90 THR A O 1
ATOM 701 N N . VAL A 1 91 ? 10.593 -1.006 -3.804 1.00 92.06 91 VAL A N 1
ATOM 702 C CA . VAL A 1 91 ? 9.291 -0.379 -3.535 1.00 92.06 91 VAL A CA 1
ATOM 703 C C . VAL A 1 91 ? 8.709 -0.823 -2.196 1.00 92.06 91 VAL A C 1
ATOM 705 O O . VAL A 1 91 ? 8.318 0.031 -1.397 1.00 92.06 91 VAL A O 1
ATOM 708 N N . GLN A 1 92 ? 8.715 -2.127 -1.901 1.00 92.94 92 GLN A N 1
ATOM 709 C CA . GLN A 1 92 ? 8.261 -2.645 -0.609 1.00 92.94 92 GLN A CA 1
ATOM 710 C C . GLN A 1 92 ? 9.030 -1.992 0.545 1.00 92.94 92 GLN A C 1
ATOM 712 O O . GLN A 1 92 ? 8.414 -1.525 1.503 1.00 92.94 92 GLN A O 1
ATOM 717 N N . LYS A 1 93 ? 10.366 -1.931 0.459 1.00 91.44 93 LYS A N 1
ATOM 718 C CA . LYS A 1 93 ? 11.217 -1.313 1.486 1.00 91.44 93 LYS A CA 1
ATOM 719 C C . LYS A 1 93 ? 10.934 0.176 1.636 1.00 91.44 93 LYS A C 1
ATOM 721 O O . LYS A 1 93 ? 10.814 0.633 2.768 1.00 91.44 93 LYS A O 1
ATOM 726 N N . THR A 1 94 ? 10.799 0.915 0.539 1.00 91.69 94 THR A N 1
ATOM 727 C CA . THR A 1 94 ? 10.570 2.365 0.559 1.00 91.69 94 THR A CA 1
ATOM 728 C C . THR A 1 94 ? 9.216 2.710 1.176 1.00 91.69 94 THR A C 1
ATOM 730 O O . THR A 1 94 ? 9.159 3.553 2.071 1.00 91.69 94 THR A O 1
ATOM 733 N N . ILE A 1 95 ? 8.140 2.016 0.784 1.00 91.06 95 ILE A N 1
ATOM 734 C CA . ILE A 1 95 ? 6.811 2.206 1.390 1.00 91.06 95 ILE A CA 1
ATOM 735 C C . ILE A 1 95 ? 6.857 1.812 2.871 1.00 91.06 95 ILE A C 1
ATOM 737 O O . ILE A 1 95 ? 6.414 2.577 3.725 1.00 91.06 95 ILE A O 1
ATOM 741 N N . ASN A 1 96 ? 7.440 0.655 3.203 1.00 91.88 96 ASN A N 1
ATOM 742 C CA . ASN A 1 96 ? 7.516 0.188 4.586 1.00 91.88 96 ASN A CA 1
ATOM 743 C C . ASN A 1 96 ? 8.331 1.132 5.478 1.00 91.88 96 ASN A C 1
ATOM 745 O O . ASN A 1 96 ? 7.949 1.379 6.619 1.00 91.88 96 ASN A O 1
ATOM 749 N N . TYR A 1 97 ? 9.441 1.666 4.967 1.00 90.31 97 TYR A N 1
ATOM 750 C CA . TYR A 1 97 ? 10.249 2.659 5.663 1.00 90.31 97 TYR A CA 1
ATOM 751 C C . TYR A 1 97 ? 9.438 3.928 5.908 1.00 90.31 97 TYR A C 1
ATOM 753 O O . TYR A 1 97 ? 9.315 4.345 7.054 1.00 90.31 97 TYR A O 1
ATOM 761 N N . TYR A 1 98 ? 8.827 4.498 4.867 1.00 89.94 98 TYR A N 1
ATOM 762 C CA . TYR A 1 98 ? 8.049 5.726 4.992 1.00 89.94 98 TYR A CA 1
ATOM 763 C C . TYR A 1 98 ? 6.922 5.585 6.024 1.00 89.94 98 TYR A C 1
ATOM 765 O O . TYR A 1 98 ? 6.827 6.386 6.953 1.00 89.94 98 TYR A O 1
ATOM 773 N N . LEU A 1 99 ? 6.116 4.525 5.908 1.00 88.44 99 LEU A N 1
ATOM 774 C CA . LEU A 1 99 ? 4.972 4.307 6.792 1.00 88.44 99 LEU A CA 1
ATOM 775 C C . LEU A 1 99 ? 5.378 4.124 8.263 1.00 88.44 99 LEU A C 1
ATOM 777 O O . LEU A 1 99 ? 4.669 4.578 9.156 1.00 88.44 99 LEU A O 1
ATOM 781 N N . ASN A 1 100 ? 6.533 3.507 8.530 1.00 84.19 100 ASN A N 1
ATOM 782 C CA . ASN A 1 100 ? 7.017 3.285 9.896 1.00 84.19 100 ASN A CA 1
ATOM 783 C C . ASN A 1 100 ? 7.819 4.462 10.482 1.00 84.19 100 ASN A C 1
ATOM 785 O O . ASN A 1 100 ? 8.070 4.474 11.685 1.00 84.19 100 ASN A O 1
ATOM 789 N N . GLN A 1 101 ? 8.208 5.449 9.670 1.00 86.25 101 GLN A N 1
ATOM 790 C CA . GLN A 1 101 ? 8.901 6.665 10.124 1.00 86.25 101 GLN A CA 1
ATOM 791 C C . GLN A 1 101 ? 7.953 7.845 10.375 1.00 86.25 101 GLN A C 1
ATOM 793 O O . GLN A 1 101 ? 8.406 8.928 10.742 1.00 86.25 101 GLN A O 1
ATOM 798 N N . MET A 1 102 ? 6.641 7.659 10.199 1.00 84.19 102 MET A N 1
ATOM 799 C CA . MET A 1 102 ? 5.665 8.706 10.486 1.00 84.19 102 MET A CA 1
ATOM 800 C C . MET A 1 102 ? 5.642 9.054 11.976 1.00 84.19 102 MET A C 1
ATOM 802 O O . MET A 1 102 ? 5.207 8.266 12.825 1.00 84.19 102 MET A O 1
ATOM 806 N N . GLU A 1 103 ? 6.085 10.272 12.284 1.00 81.19 103 GLU A N 1
ATOM 807 C CA . GLU A 1 103 ? 6.008 10.834 13.625 1.00 81.19 103 GLU A CA 1
ATOM 808 C C . GLU A 1 103 ? 4.543 10.881 14.080 1.00 81.19 103 GLU A C 1
ATOM 810 O O . GLU A 1 103 ? 3.656 11.288 13.333 1.00 81.19 103 GLU A O 1
ATOM 815 N N . ASN A 1 104 ? 4.281 10.449 15.315 1.00 82.69 104 ASN A N 1
ATOM 816 C CA . ASN A 1 104 ? 2.940 10.391 15.910 1.00 82.69 104 ASN A CA 1
ATOM 817 C C . ASN A 1 104 ? 1.934 9.444 15.226 1.00 82.69 104 ASN A C 1
ATOM 819 O O . ASN A 1 104 ? 0.758 9.469 15.596 1.00 82.69 104 ASN A O 1
ATOM 823 N N . SER A 1 105 ? 2.361 8.584 14.292 1.00 88.38 105 SER A N 1
ATOM 824 C CA . SER A 1 105 ? 1.455 7.588 13.707 1.00 88.38 105 SER A CA 1
ATOM 825 C C . SER A 1 105 ? 0.871 6.680 14.792 1.00 88.38 105 SER A C 1
ATOM 827 O O . SER A 1 105 ? 1.595 6.191 15.672 1.00 88.38 105 SER A O 1
ATOM 829 N N . LYS A 1 106 ? -0.436 6.427 14.706 1.00 89.31 106 LYS A N 1
ATOM 830 C CA . LYS A 1 106 ? -1.195 5.562 15.623 1.00 89.31 106 LYS A CA 1
ATOM 831 C C . LYS A 1 106 ? -1.199 4.098 15.172 1.00 89.31 106 LYS A C 1
ATOM 833 O O . LYS A 1 106 ? -1.637 3.226 15.926 1.00 89.31 106 LYS A O 1
ATOM 838 N N . ILE A 1 107 ? -0.711 3.831 13.964 1.00 90.88 107 ILE A N 1
ATOM 839 C CA . ILE A 1 107 ? -0.814 2.557 13.256 1.00 90.88 107 ILE A CA 1
ATOM 840 C C . ILE A 1 107 ? 0.600 2.001 13.023 1.00 90.88 107 ILE A C 1
ATOM 842 O O . ILE A 1 107 ? 1.546 2.732 12.743 1.00 90.88 107 ILE A O 1
ATOM 846 N N . ASN A 1 108 ? 0.775 0.695 13.180 1.00 92.06 108 ASN A N 1
ATOM 847 C CA . ASN A 1 108 ? 1.930 -0.026 12.663 1.00 92.06 108 ASN A CA 1
ATOM 848 C C . ASN A 1 108 ? 1.596 -0.547 11.271 1.00 92.06 108 ASN A C 1
ATOM 850 O O . ASN A 1 108 ? 0.504 -1.082 11.053 1.00 92.06 108 ASN A O 1
ATOM 854 N N . TYR A 1 109 ? 2.561 -0.450 10.362 1.00 92.56 109 TYR A N 1
ATOM 855 C CA . TYR A 1 109 ? 2.402 -0.900 8.988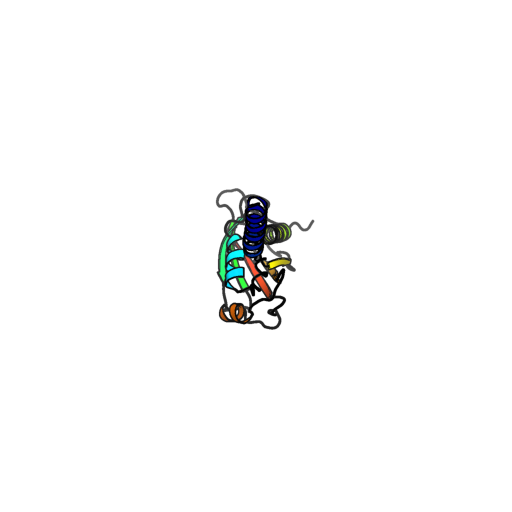 1.00 92.56 109 TYR A CA 1
ATOM 856 C C . TYR A 1 109 ? 3.404 -1.993 8.663 1.00 92.56 109 TYR A C 1
ATOM 858 O O . TYR A 1 109 ? 4.599 -1.875 8.941 1.00 92.56 109 TYR A O 1
ATOM 866 N N . GLN A 1 110 ? 2.913 -3.033 8.005 1.00 94.19 110 GLN A N 1
ATOM 867 C CA . GLN A 1 110 ? 3.740 -4.037 7.363 1.00 94.19 110 GLN A CA 1
ATOM 868 C C . GLN A 1 110 ? 3.350 -4.124 5.892 1.00 94.19 110 GLN A C 1
ATOM 870 O O . GLN A 1 110 ? 2.196 -4.392 5.561 1.00 94.19 110 GLN A O 1
ATOM 875 N N . VAL A 1 111 ? 4.330 -3.918 5.017 1.00 93.12 111 VAL A N 1
ATOM 876 C CA . VAL A 1 111 ? 4.173 -4.078 3.569 1.00 93.12 111 VAL A CA 1
ATOM 877 C C . VAL A 1 111 ? 4.717 -5.440 3.165 1.00 93.12 111 VAL A C 1
ATOM 879 O O . VAL A 1 111 ? 5.877 -5.755 3.446 1.00 93.12 111 VAL A O 1
ATOM 882 N N . ILE A 1 112 ? 3.894 -6.239 2.495 1.00 92.44 112 ILE A N 1
ATOM 883 C CA . ILE A 1 112 ? 4.283 -7.522 1.911 1.00 92.44 112 ILE A CA 1
ATOM 884 C C . ILE A 1 112 ? 3.920 -7.546 0.426 1.00 92.44 112 ILE A C 1
ATOM 886 O O . ILE A 1 112 ? 2.951 -6.926 -0.004 1.00 92.44 112 ILE A O 1
ATOM 890 N N . THR A 1 113 ? 4.681 -8.298 -0.354 1.00 88.25 113 THR A N 1
ATOM 891 C CA . THR A 1 113 ? 4.334 -8.665 -1.727 1.00 88.25 113 THR A CA 1
ATOM 892 C C . THR A 1 113 ? 4.673 -10.134 -1.947 1.00 88.25 113 THR A C 1
ATOM 894 O O . THR A 1 113 ? 5.678 -10.631 -1.433 1.00 88.25 113 THR A O 1
ATOM 897 N N . SER A 1 114 ? 3.812 -10.848 -2.663 1.00 75.75 114 SER A N 1
ATOM 898 C CA . SER A 1 114 ? 4.071 -12.216 -3.125 1.00 75.75 114 SER A CA 1
ATOM 899 C C . SER A 1 114 ? 4.571 -12.258 -4.564 1.00 75.75 114 SER A C 1
ATOM 901 O O . SER A 1 114 ? 5.099 -13.280 -5.005 1.00 75.75 114 SER A O 1
ATOM 903 N N . ASP A 1 115 ? 4.396 -11.161 -5.295 1.00 78.00 115 ASP A N 1
ATOM 904 C CA . ASP A 1 115 ? 4.419 -11.182 -6.744 1.00 78.00 115 ASP A CA 1
ATOM 905 C C . ASP A 1 115 ? 5.747 -10.636 -7.253 1.00 78.00 115 ASP A C 1
ATOM 907 O O . ASP A 1 115 ? 6.216 -9.570 -6.849 1.00 78.00 115 ASP A O 1
ATOM 911 N N . LYS A 1 116 ? 6.350 -11.375 -8.184 1.00 83.94 116 LYS A N 1
ATOM 912 C CA . LYS A 1 116 ? 7.440 -10.868 -9.011 1.00 83.94 116 LYS A CA 1
ATOM 913 C C . LYS A 1 116 ? 6.890 -10.537 -10.400 1.00 83.94 116 LYS A C 1
ATOM 915 O O . LYS A 1 116 ? 6.131 -11.344 -10.943 1.00 83.94 116 LYS A O 1
ATOM 920 N N . PRO A 1 117 ? 7.266 -9.392 -10.989 1.00 87.56 117 PRO A N 1
ATOM 921 C CA . PRO A 1 117 ? 6.880 -9.045 -12.345 1.00 87.56 117 PRO A CA 1
ATOM 922 C C . PRO A 1 117 ? 7.397 -10.097 -13.323 1.00 87.56 117 PRO A C 1
ATOM 924 O O . PRO A 1 117 ? 8.576 -10.443 -13.351 1.00 87.56 117 PRO A O 1
ATOM 927 N N . THR A 1 118 ? 6.485 -10.609 -14.137 1.00 88.44 118 THR A N 1
ATOM 928 C CA . THR A 1 118 ? 6.764 -11.526 -15.246 1.00 88.44 118 THR A CA 1
ATOM 929 C C . THR A 1 118 ? 7.141 -10.768 -16.520 1.00 88.44 118 THR A C 1
ATOM 931 O O . THR A 1 118 ? 7.824 -11.312 -17.383 1.00 88.44 118 THR A O 1
ATOM 934 N N . TYR A 1 119 ? 6.768 -9.489 -16.609 1.00 88.12 119 TYR A N 1
ATOM 935 C CA . TYR A 1 119 ? 7.175 -8.545 -17.649 1.00 88.12 119 TYR A CA 1
ATOM 936 C C . TYR A 1 119 ? 7.320 -7.127 -17.058 1.00 88.12 119 TYR A C 1
ATOM 938 O O . TYR A 1 119 ? 6.725 -6.844 -16.015 1.00 88.12 119 TYR A O 1
ATOM 946 N N . PRO A 1 120 ? 8.105 -6.231 -17.689 1.00 87.69 120 PRO A N 1
ATOM 947 C CA . PRO A 1 120 ? 8.565 -4.993 -17.048 1.00 87.69 120 PRO A CA 1
ATOM 948 C C . PRO A 1 120 ? 7.465 -3.976 -16.701 1.00 87.69 120 PRO A C 1
ATOM 950 O O . PRO A 1 120 ? 7.659 -3.146 -15.824 1.00 87.69 120 PRO A O 1
ATOM 953 N N . GLU A 1 121 ? 6.302 -4.043 -17.347 1.00 88.50 121 GLU A N 1
ATOM 954 C CA . GLU A 1 121 ? 5.190 -3.090 -17.166 1.00 88.50 121 GLU A CA 1
ATOM 955 C C . GLU A 1 121 ? 4.001 -3.704 -16.403 1.00 88.50 121 GLU A C 1
ATOM 957 O O . GLU A 1 121 ? 2.913 -3.135 -16.352 1.00 88.50 121 GLU A O 1
ATOM 962 N N . GLN A 1 122 ? 4.176 -4.893 -15.817 1.00 89.25 122 GLN A N 1
ATOM 963 C CA . GLN A 1 122 ? 3.109 -5.580 -15.093 1.00 89.25 122 GLN A CA 1
ATOM 964 C C . GLN A 1 122 ? 2.644 -4.759 -13.875 1.00 89.25 122 GLN A C 1
ATOM 966 O O . GLN A 1 122 ? 3.484 -4.348 -13.077 1.00 89.25 122 GLN A O 1
ATOM 971 N N . PRO A 1 123 ? 1.332 -4.563 -13.651 1.00 89.38 123 PRO A N 1
ATOM 972 C CA . PRO A 1 123 ? 0.841 -4.066 -12.369 1.00 89.38 123 PRO A CA 1
ATOM 973 C C . PRO A 1 123 ? 1.216 -5.018 -11.225 1.00 89.38 123 PRO A C 1
ATOM 975 O O . PRO A 1 123 ? 1.009 -6.228 -11.329 1.00 89.38 123 PRO A O 1
ATOM 978 N N . ILE A 1 124 ? 1.762 -4.483 -10.131 1.00 90.75 124 ILE A N 1
ATOM 979 C CA . ILE A 1 124 ? 2.155 -5.274 -8.954 1.00 90.75 124 ILE A CA 1
ATOM 980 C C . ILE A 1 124 ? 1.341 -4.846 -7.743 1.00 90.75 124 ILE A C 1
ATOM 982 O O . ILE A 1 124 ? 1.216 -3.657 -7.448 1.00 90.75 124 ILE A O 1
ATOM 986 N N . SER A 1 125 ? 0.807 -5.839 -7.037 1.00 90.50 125 SER A N 1
ATOM 987 C CA . SER A 1 125 ? 0.058 -5.664 -5.798 1.00 90.50 125 SER A CA 1
ATOM 988 C C . SER A 1 125 ? 0.969 -5.793 -4.576 1.00 90.50 125 SER A C 1
ATOM 990 O O . SER A 1 125 ? 1.742 -6.739 -4.448 1.00 90.50 125 SER A O 1
ATOM 992 N N . PHE A 1 126 ? 0.836 -4.853 -3.650 1.00 90.81 126 PHE A N 1
ATOM 993 C CA . PHE A 1 126 ? 1.461 -4.845 -2.335 1.00 90.81 126 PHE A CA 1
ATOM 994 C C . PHE A 1 126 ? 0.357 -4.901 -1.291 1.00 90.81 126 PHE A C 1
ATOM 996 O O . PHE A 1 126 ? -0.516 -4.034 -1.240 1.00 90.81 126 PHE A O 1
ATOM 1003 N N . THR A 1 127 ? 0.386 -5.910 -0.435 1.00 91.31 127 THR A N 1
ATOM 1004 C CA . THR A 1 127 ? -0.530 -5.997 0.693 1.00 91.31 127 THR A CA 1
ATOM 1005 C C . THR A 1 127 ? 0.027 -5.188 1.857 1.00 91.31 127 THR A C 1
ATOM 1007 O O . THR A 1 127 ? 1.175 -5.357 2.268 1.00 91.31 127 THR A O 1
ATOM 1010 N N . ILE A 1 128 ? -0.808 -4.316 2.404 1.00 90.56 128 ILE A N 1
ATOM 1011 C CA . ILE A 1 128 ? -0.528 -3.509 3.580 1.00 90.56 128 ILE A CA 1
ATOM 1012 C C . ILE A 1 128 ? -1.343 -4.068 4.736 1.00 90.56 128 ILE A C 1
ATOM 1014 O O . ILE A 1 128 ? -2.573 -4.134 4.685 1.00 90.56 128 ILE A O 1
ATOM 1018 N N . ILE A 1 129 ? -0.643 -4.473 5.786 1.00 92.00 129 ILE A N 1
ATOM 1019 C CA . ILE A 1 129 ? -1.233 -4.903 7.045 1.00 92.00 129 ILE A CA 1
ATOM 1020 C C . ILE A 1 129 ? -1.099 -3.751 8.031 1.00 92.00 129 ILE A C 1
ATOM 1022 O O . ILE A 1 129 ? 0.008 -3.289 8.307 1.00 92.00 129 ILE A O 1
ATOM 1026 N N . MET A 1 130 ? -2.232 -3.318 8.569 1.00 92.00 130 MET A N 1
ATOM 1027 C CA . MET A 1 130 ? -2.326 -2.300 9.602 1.00 92.00 130 MET A CA 1
ATOM 1028 C C . MET A 1 130 ? -2.685 -2.937 10.931 1.00 92.00 130 MET A C 1
ATOM 1030 O O . MET A 1 130 ? -3.651 -3.700 11.013 1.00 92.00 130 MET A O 1
ATOM 1034 N N . THR A 1 131 ? -1.957 -2.573 11.979 1.00 92.62 131 THR A N 1
ATOM 1035 C CA . THR A 1 131 ? -2.316 -2.902 13.361 1.00 92.62 131 THR A CA 1
ATOM 1036 C C . THR A 1 131 ? -2.247 -1.645 14.226 1.00 92.62 131 THR A C 1
ATOM 1038 O O . THR A 1 131 ? -1.347 -0.824 14.054 1.00 92.62 131 THR A O 1
ATOM 1041 N N . PRO A 1 132 ? -3.194 -1.433 15.146 1.00 91.56 132 PRO A N 1
ATOM 1042 C CA . PRO A 1 132 ? -3.162 -0.282 16.037 1.00 91.56 132 PRO A CA 1
ATOM 1043 C C . PRO A 1 132 ? -1.989 -0.417 17.024 1.00 91.56 132 PRO A C 1
ATOM 1045 O O . PRO A 1 132 ? -1.700 -1.511 17.506 1.00 91.56 132 PRO A O 1
ATOM 1048 N N . LYS A 1 133 ? -1.296 0.684 17.351 1.00 88.75 133 LYS A N 1
ATOM 1049 C CA . LYS A 1 133 ? -0.167 0.646 18.307 1.00 88.75 133 LYS A CA 1
ATOM 1050 C C . LYS A 1 133 ? -0.609 0.422 19.750 1.00 88.75 133 LYS A C 1
ATOM 1052 O O . LYS A 1 133 ? 0.030 -0.337 20.467 1.00 88.75 133 LYS A O 1
ATOM 1057 N N . ASN A 1 134 ? -1.672 1.110 20.167 1.00 80.69 134 ASN A N 1
ATOM 1058 C CA . ASN A 1 134 ? -2.097 1.159 21.570 1.00 80.69 134 ASN A CA 1
ATOM 1059 C C . ASN A 1 134 ? -3.589 0.837 21.785 1.00 80.69 134 ASN A C 1
ATOM 1061 O O . ASN A 1 134 ? -3.993 0.710 22.934 1.00 80.69 134 ASN A O 1
ATOM 1065 N N . ASN A 1 135 ? -4.405 0.749 20.723 1.00 79.31 135 ASN A N 1
ATOM 1066 C CA . ASN A 1 135 ? -5.879 0.724 20.804 1.00 79.31 135 ASN A CA 1
ATOM 1067 C C . ASN A 1 135 ? -6.488 -0.269 19.792 1.00 79.31 135 ASN A C 1
ATOM 1069 O O . ASN A 1 135 ? -5.825 -1.213 19.390 1.00 79.31 135 ASN A O 1
ATOM 1073 N N . GLU A 1 136 ? -7.728 -0.031 19.363 1.00 90.31 136 GLU A N 1
ATOM 1074 C CA . GLU A 1 136 ? -8.463 -0.776 18.337 1.00 90.31 136 GLU A CA 1
ATOM 1075 C C . GLU A 1 136 ? -8.872 0.154 17.180 1.00 90.31 136 GLU A C 1
ATOM 1077 O O . GLU A 1 136 ? -8.906 1.384 17.315 1.00 90.31 136 GLU A O 1
ATOM 1082 N N . PHE A 1 137 ? -9.207 -0.434 16.037 1.00 91.50 137 PHE A N 1
ATOM 1083 C CA . PHE A 1 137 ? -9.846 0.235 14.913 1.00 91.50 137 PHE A CA 1
ATOM 1084 C C . PHE A 1 137 ? -11.359 0.359 15.121 1.00 91.50 137 PHE A C 1
ATOM 1086 O O . PHE A 1 137 ? -12.033 -0.583 15.534 1.00 91.50 137 PHE A O 1
ATOM 1093 N N . ASN A 1 138 ? -11.932 1.488 14.704 1.00 92.38 138 ASN A N 1
ATOM 1094 C CA . ASN A 1 138 ? -13.371 1.623 14.500 1.00 92.38 138 ASN A CA 1
ATOM 1095 C C . ASN A 1 138 ? -13.743 0.972 13.164 1.00 92.38 138 ASN A C 1
ATOM 1097 O O . ASN A 1 138 ? -13.737 1.637 12.125 1.00 92.38 138 ASN A O 1
ATOM 1101 N N . ILE A 1 139 ? -14.084 -0.312 13.179 1.00 89.31 139 ILE A N 1
ATOM 1102 C CA . ILE A 1 139 ? -14.355 -1.086 11.960 1.00 89.31 139 ILE A CA 1
ATOM 1103 C C . ILE A 1 139 ? -15.483 -0.512 11.112 1.00 89.31 139 ILE A C 1
ATOM 1105 O O . ILE A 1 139 ? -15.397 -0.533 9.883 1.00 89.31 139 ILE A O 1
ATOM 1109 N N . ASP A 1 140 ? -16.504 0.063 11.736 1.00 89.00 140 ASP A N 1
ATOM 1110 C CA . ASP A 1 140 ? -17.623 0.649 11.005 1.00 89.00 140 ASP A CA 1
ATOM 1111 C C . ASP A 1 140 ? -17.187 1.876 10.193 1.00 89.00 140 ASP A C 1
ATOM 1113 O O . ASP A 1 140 ? -17.675 2.088 9.077 1.00 89.00 140 ASP A O 1
ATOM 1117 N N . SER A 1 141 ? -16.198 2.634 10.683 1.00 90.06 141 SER A N 1
ATOM 1118 C CA . SER A 1 141 ? -15.612 3.749 9.928 1.00 90.06 141 SER A CA 1
ATOM 1119 C C . SER A 1 141 ? -14.899 3.286 8.650 1.00 90.06 141 SER A C 1
ATOM 1121 O O . SER A 1 141 ? -15.007 3.950 7.619 1.00 90.06 141 SER A O 1
ATOM 1123 N N . PHE A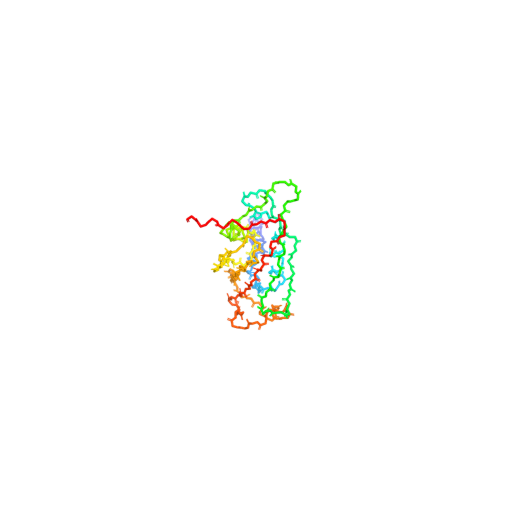 1 142 ? -14.243 2.121 8.679 1.00 88.00 142 PHE A N 1
ATOM 1124 C CA . PHE A 1 142 ? -13.585 1.523 7.513 1.00 88.00 142 PHE A CA 1
ATOM 1125 C C . PHE A 1 142 ? -14.615 0.915 6.550 1.00 88.00 142 PHE A C 1
ATOM 1127 O O . PHE A 1 142 ? -14.601 1.220 5.354 1.00 88.00 142 PHE A O 1
ATOM 1134 N N . LYS A 1 143 ? -15.582 0.140 7.059 1.00 85.69 143 LYS A N 1
ATOM 1135 C CA . LYS A 1 143 ? -16.659 -0.462 6.251 1.00 85.69 143 LYS A CA 1
ATOM 1136 C C . LYS A 1 143 ? -17.454 0.571 5.465 1.00 85.69 143 LYS A C 1
ATOM 1138 O O . LYS A 1 143 ? -17.683 0.385 4.272 1.00 85.69 143 LYS A O 1
ATOM 1143 N N . THR A 1 144 ? -17.807 1.689 6.100 1.00 84.31 144 THR A N 1
ATOM 1144 C CA . THR A 1 144 ? -18.546 2.793 5.458 1.00 84.31 144 THR A CA 1
ATOM 1145 C C . THR A 1 144 ? -17.784 3.396 4.274 1.00 84.31 144 THR A C 1
ATOM 1147 O O . THR A 1 144 ? -18.387 3.930 3.346 1.00 84.31 144 THR A O 1
ATOM 1150 N N . LYS A 1 145 ? -16.452 3.293 4.275 1.00 82.31 145 LYS A N 1
ATOM 1151 C CA . LYS A 1 145 ? -15.569 3.779 3.208 1.00 82.31 145 LYS A CA 1
ATOM 1152 C C . LYS A 1 145 ? -15.195 2.693 2.193 1.00 82.31 145 LYS A C 1
ATOM 1154 O O . LYS A 1 145 ? -14.362 2.928 1.325 1.00 82.31 145 LYS A O 1
ATOM 1159 N N . GLY A 1 146 ? -15.847 1.531 2.265 1.00 76.31 146 GLY A N 1
ATOM 1160 C CA . GLY A 1 146 ? -15.712 0.432 1.309 1.00 76.31 146 GLY A CA 1
ATOM 1161 C C . GLY A 1 146 ? -14.773 -0.687 1.738 1.00 76.31 146 GLY A C 1
ATOM 1162 O O . GLY A 1 146 ? -14.590 -1.640 0.980 1.00 76.31 146 GLY A O 1
ATOM 1163 N N . PHE A 1 147 ? -14.218 -0.619 2.950 1.00 80.94 147 PHE A N 1
ATOM 1164 C CA . PHE A 1 147 ? -13.409 -1.699 3.508 1.00 80.94 147 PHE A CA 1
ATOM 1165 C C . PHE A 1 147 ? -14.314 -2.758 4.139 1.00 80.94 147 PHE A C 1
ATOM 1167 O O . PHE A 1 147 ? -14.548 -2.776 5.346 1.00 80.94 147 PHE A O 1
ATOM 1174 N N . THR A 1 148 ? -14.929 -3.567 3.281 1.00 75.56 148 THR A N 1
ATOM 1175 C CA . THR A 1 148 ? -16.073 -4.418 3.627 1.00 75.56 148 THR A CA 1
ATOM 1176 C C . THR A 1 148 ? -15.732 -5.890 3.832 1.00 75.56 148 THR A C 1
ATOM 1178 O O . THR A 1 148 ? -16.577 -6.617 4.354 1.00 75.56 148 THR A O 1
ATOM 1181 N N . ASP A 1 149 ? -14.523 -6.345 3.487 1.00 75.19 149 ASP A N 1
ATOM 1182 C CA . ASP A 1 149 ? -14.155 -7.748 3.700 1.00 75.19 149 ASP A CA 1
ATOM 1183 C C . ASP A 1 149 ? -13.773 -8.007 5.156 1.00 75.19 149 ASP A C 1
ATOM 1185 O O . ASP A 1 149 ? -12.653 -7.760 5.606 1.00 75.19 149 ASP A O 1
ATOM 1189 N N . THR A 1 150 ? -14.746 -8.551 5.882 1.00 60.91 150 THR A N 1
ATOM 1190 C CA . THR A 1 150 ? -14.649 -8.900 7.297 1.00 60.91 150 THR A CA 1
ATOM 1191 C C . THR A 1 150 ? -13.633 -9.998 7.594 1.00 60.91 150 THR A C 1
ATOM 1193 O O . THR A 1 150 ? -13.204 -10.096 8.738 1.00 60.91 150 THR A O 1
ATOM 1196 N N . VAL A 1 151 ? -13.223 -10.816 6.615 1.00 67.69 151 VAL A N 1
ATOM 1197 C CA . VAL A 1 151 ? -12.152 -11.813 6.823 1.00 67.69 151 VAL A CA 1
ATOM 1198 C C . VAL A 1 151 ? -10.814 -11.110 7.062 1.00 67.69 151 VAL A C 1
ATOM 1200 O O . VAL A 1 151 ? -9.971 -11.594 7.814 1.00 67.69 151 VAL A O 1
ATOM 1203 N N . ASN A 1 152 ? -10.644 -9.936 6.456 1.00 72.19 152 ASN A N 1
ATOM 1204 C CA . ASN A 1 152 ? -9.415 -9.154 6.471 1.00 72.19 152 ASN A CA 1
ATOM 1205 C C . ASN A 1 152 ? -9.493 -7.899 7.361 1.00 72.19 152 ASN A C 1
ATOM 1207 O O . ASN A 1 152 ? -8.500 -7.175 7.479 1.00 72.19 152 ASN A O 1
ATOM 1211 N N . THR A 1 153 ? -10.654 -7.614 7.959 1.00 79.81 153 THR A N 1
ATOM 1212 C CA . THR A 1 153 ? -10.933 -6.394 8.734 1.00 79.81 153 THR A CA 1
ATOM 1213 C C . THR A 1 153 ? -11.500 -6.748 10.112 1.00 79.81 153 THR A C 1
ATOM 1215 O O . THR A 1 153 ? -12.678 -7.081 10.246 1.00 79.81 153 THR A O 1
ATOM 1218 N N . THR A 1 154 ? -10.660 -6.629 11.139 1.00 83.00 154 THR A N 1
ATOM 1219 C CA . THR A 1 154 ? -10.980 -6.776 12.567 1.00 83.00 154 THR A CA 1
ATOM 1220 C C . THR A 1 154 ? -10.533 -5.539 13.344 1.00 83.00 154 THR A C 1
ATOM 1222 O O . THR A 1 154 ? -9.688 -4.775 12.875 1.00 83.00 154 THR A O 1
ATOM 1225 N N . ASP A 1 155 ? -11.086 -5.340 14.541 1.00 83.81 155 ASP A N 1
ATOM 1226 C CA . ASP A 1 155 ? -10.699 -4.282 15.496 1.00 83.81 155 ASP A CA 1
ATOM 1227 C C . ASP A 1 155 ? -9.181 -4.190 15.749 1.00 83.81 155 ASP A C 1
ATOM 1229 O O . ASP A 1 155 ? -8.636 -3.130 16.033 1.00 83.81 155 ASP A O 1
ATOM 1233 N N . SER A 1 156 ? -8.481 -5.300 15.582 1.00 88.38 156 SER A N 1
ATOM 1234 C CA . SER A 1 156 ? -7.059 -5.488 15.849 1.00 88.38 156 SER A CA 1
ATOM 1235 C C . SER A 1 156 ? -6.191 -5.462 14.590 1.00 88.38 156 SER A C 1
ATOM 1237 O O . SER A 1 156 ? -4.974 -5.288 14.685 1.00 88.38 156 SER A O 1
ATOM 1239 N N . LYS A 1 157 ? -6.777 -5.655 13.404 1.00 90.81 157 LYS A N 1
ATOM 1240 C CA . LYS A 1 157 ? -6.031 -5.779 12.151 1.00 90.81 157 LYS A CA 1
ATOM 1241 C C . LYS A 1 157 ? -6.896 -5.425 10.951 1.00 90.81 157 LYS A C 1
ATOM 1243 O O . LYS A 1 157 ? -7.947 -6.016 10.727 1.00 90.81 157 LYS A O 1
ATOM 1248 N N . ILE A 1 158 ? -6.378 -4.556 10.091 1.00 88.81 158 ILE A N 1
ATOM 1249 C CA . ILE A 1 158 ? -6.984 -4.272 8.790 1.00 88.81 158 ILE A CA 1
ATOM 1250 C C . ILE A 1 158 ? -5.951 -4.539 7.708 1.00 88.81 158 ILE A C 1
ATOM 1252 O O . ILE A 1 158 ? -4.826 -4.053 7.775 1.00 88.81 158 ILE A O 1
ATOM 1256 N N . THR A 1 159 ? -6.334 -5.327 6.709 1.00 88.31 159 THR A N 1
ATOM 1257 C CA . THR A 1 159 ? -5.489 -5.625 5.551 1.00 88.31 159 THR A CA 1
ATOM 1258 C C . THR A 1 159 ? -6.100 -5.019 4.301 1.00 88.31 159 THR A C 1
ATOM 1260 O O . THR A 1 159 ? -7.300 -5.169 4.061 1.00 88.31 159 THR A O 1
ATOM 1263 N N . PHE A 1 160 ? -5.268 -4.360 3.501 1.00 85.44 160 PHE A N 1
ATOM 1264 C CA . PHE A 1 160 ? -5.647 -3.850 2.192 1.00 85.44 160 PHE A CA 1
ATOM 1265 C C . PHE A 1 160 ? -4.547 -4.059 1.171 1.00 85.44 160 PHE A C 1
ATOM 1267 O O . PHE A 1 160 ? -3.421 -4.398 1.520 1.00 85.44 160 PHE A O 1
ATOM 1274 N N . THR A 1 161 ? -4.869 -3.860 -0.100 1.00 87.00 161 THR A N 1
ATOM 1275 C CA . THR A 1 161 ? -3.891 -3.981 -1.182 1.00 87.00 161 THR A CA 1
ATOM 1276 C C . THR A 1 161 ? -3.741 -2.661 -1.920 1.00 87.00 161 THR A C 1
ATOM 1278 O O . THR A 1 161 ? -4.733 -2.001 -2.222 1.00 87.00 161 THR A O 1
ATOM 1281 N N . ILE A 1 162 ? -2.494 -2.289 -2.189 1.00 86.00 162 ILE A N 1
ATOM 1282 C CA . ILE A 1 162 ? -2.099 -1.223 -3.104 1.00 86.00 162 ILE A CA 1
ATOM 1283 C C . ILE A 1 162 ? -1.618 -1.890 -4.383 1.00 86.00 162 ILE A C 1
ATOM 1285 O O . ILE A 1 162 ? -0.654 -2.647 -4.341 1.00 86.00 162 ILE A O 1
ATOM 1289 N N . GLU A 1 163 ? -2.225 -1.590 -5.521 1.00 88.00 163 GLU A N 1
ATOM 1290 C CA . GLU A 1 163 ? -1.632 -1.942 -6.814 1.00 88.00 163 GLU A CA 1
ATOM 1291 C C . GLU A 1 163 ? -0.976 -0.736 -7.437 1.00 88.00 163 GLU A C 1
ATOM 1293 O O . GLU A 1 163 ? -1.582 0.331 -7.545 1.00 88.00 163 GLU A O 1
ATOM 1298 N N . ILE A 1 164 ? 0.259 -0.955 -7.866 1.00 87.50 164 ILE A N 1
ATOM 1299 C CA . ILE A 1 164 ? 1.063 0.013 -8.582 1.00 87.50 164 ILE A CA 1
ATOM 1300 C C . ILE A 1 164 ? 1.090 -0.411 -10.041 1.00 87.50 164 ILE A C 1
ATOM 1302 O O . ILE A 1 164 ? 1.664 -1.442 -10.395 1.00 87.50 164 ILE A O 1
ATOM 1306 N N . THR A 1 165 ? 0.460 0.404 -10.883 1.00 87.06 165 THR A N 1
ATOM 1307 C CA . THR A 1 165 ? 0.515 0.261 -12.341 1.00 87.06 165 THR A CA 1
ATOM 1308 C C . THR A 1 165 ? 1.662 1.109 -12.887 1.00 87.06 165 THR A C 1
ATOM 1310 O O . THR A 1 165 ? 1.665 2.319 -12.633 1.00 87.06 165 THR A O 1
ATOM 1313 N N . PRO A 1 166 ? 2.617 0.520 -13.626 1.00 86.81 166 PRO A N 1
ATOM 1314 C CA . PRO A 1 166 ? 3.677 1.286 -14.258 1.00 86.81 166 PRO A CA 1
ATOM 1315 C C . PRO A 1 166 ? 3.171 2.285 -15.299 1.00 86.81 166 PRO A C 1
ATOM 1317 O O . PRO A 1 166 ? 2.389 1.938 -16.180 1.00 86.81 166 PRO A O 1
ATOM 1320 N N . ASN A 1 167 ? 3.648 3.527 -15.215 1.00 87.94 167 ASN A N 1
ATOM 1321 C CA . ASN A 1 167 ? 3.451 4.565 -16.225 1.00 87.94 167 ASN A CA 1
ATOM 1322 C C . ASN A 1 167 ? 4.796 5.250 -16.482 1.00 87.94 167 ASN A C 1
ATOM 1324 O O . ASN A 1 167 ? 5.338 5.877 -15.579 1.00 87.94 167 ASN A O 1
ATOM 1328 N N . ASN A 1 168 ? 5.366 5.126 -17.682 1.00 88.06 168 ASN A N 1
ATOM 1329 C CA . ASN A 1 168 ? 6.698 5.659 -18.019 1.00 88.06 168 ASN A CA 1
ATOM 1330 C C . ASN A 1 168 ? 7.854 5.173 -17.110 1.00 88.06 168 ASN A C 1
ATOM 1332 O O . ASN A 1 168 ? 8.878 5.842 -16.988 1.00 88.06 168 ASN A O 1
ATOM 1336 N N . PHE A 1 169 ? 7.722 4.003 -16.483 1.00 90.19 169 PHE A N 1
ATOM 1337 C CA . PHE A 1 169 ? 8.820 3.302 -15.813 1.00 90.19 169 PHE A CA 1
ATOM 1338 C C . PHE A 1 169 ? 8.663 1.792 -15.985 1.00 90.19 169 PHE A C 1
ATOM 1340 O O . PHE A 1 169 ? 7.599 1.321 -16.386 1.00 90.19 169 PHE A O 1
ATOM 1347 N N . ILE A 1 170 ? 9.711 1.042 -15.650 1.00 90.81 170 ILE A N 1
ATOM 1348 C CA . ILE A 1 170 ? 9.700 -0.421 -15.685 1.00 90.81 170 ILE A CA 1
ATOM 1349 C C . ILE A 1 170 ? 10.125 -1.040 -14.353 1.00 90.81 170 ILE A C 1
ATOM 1351 O O . ILE A 1 170 ? 10.896 -0.457 -13.587 1.00 90.81 170 ILE A O 1
ATOM 1355 N N . TRP A 1 171 ? 9.675 -2.261 -14.099 1.00 91.19 171 TRP A N 1
ATOM 1356 C CA . TRP A 1 171 ? 10.224 -3.087 -13.039 1.00 91.19 171 TRP A CA 1
ATOM 1357 C C . TRP A 1 171 ? 11.570 -3.691 -13.441 1.00 91.19 171 TRP A C 1
ATOM 1359 O O . TRP A 1 171 ? 11.731 -4.251 -14.528 1.00 91.19 171 TRP A O 1
ATOM 1369 N N . ASN A 1 172 ? 12.524 -3.639 -12.518 1.00 87.38 172 ASN A N 1
ATOM 1370 C CA . ASN A 1 172 ? 13.767 -4.384 -12.591 1.00 87.38 172 ASN A CA 1
ATOM 1371 C C . ASN A 1 172 ? 13.453 -5.858 -12.339 1.00 87.38 172 ASN A C 1
ATOM 1373 O O . ASN A 1 172 ? 13.330 -6.307 -11.199 1.00 87.38 172 ASN A O 1
ATOM 1377 N N . ASN A 1 173 ? 13.338 -6.618 -13.426 1.00 68.56 173 ASN A N 1
ATOM 1378 C CA . ASN A 1 173 ? 13.239 -8.074 -13.403 1.00 68.56 173 ASN A CA 1
ATOM 1379 C C . ASN A 1 173 ? 14.610 -8.716 -13.152 1.00 68.56 173 ASN A C 1
ATOM 1381 O O . ASN A 1 173 ? 14.935 -9.704 -13.808 1.00 68.56 173 ASN A O 1
ATOM 1385 N N . SER A 1 174 ? 15.450 -8.168 -12.266 1.00 52.56 174 SER A N 1
ATOM 1386 C CA . SER A 1 174 ? 16.723 -8.797 -11.914 1.00 52.56 174 SER A CA 1
ATOM 1387 C C . SER A 1 174 ? 16.446 -10.117 -11.192 1.00 52.56 174 SER A C 1
ATOM 1389 O O . SER A 1 174 ? 16.366 -10.220 -9.972 1.00 52.56 174 SER A O 1
ATOM 1391 N N . ILE A 1 175 ? 16.267 -11.151 -12.011 1.00 43.38 175 ILE A N 1
ATOM 1392 C CA . ILE A 1 175 ? 16.571 -12.537 -11.719 1.00 43.38 175 ILE A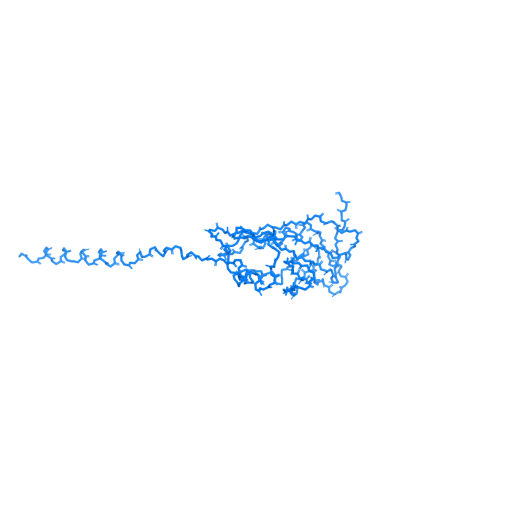 CA 1
ATOM 1393 C C . ILE A 1 175 ? 18.089 -12.553 -11.525 1.00 43.38 175 ILE A C 1
ATOM 1395 O O . ILE A 1 175 ? 18.844 -12.761 -12.472 1.00 43.38 175 ILE A O 1
ATOM 1399 N N . THR A 1 176 ? 18.543 -12.218 -10.326 1.00 37.25 176 THR A N 1
ATOM 1400 C CA . THR A 1 176 ? 19.894 -12.553 -9.868 1.00 37.25 176 THR A CA 1
ATOM 1401 C C . THR A 1 176 ? 19.772 -13.574 -8.766 1.00 37.25 176 THR A C 1
ATOM 1403 O O . THR A 1 176 ? 19.022 -13.279 -7.806 1.00 37.25 176 THR A O 1
#

Radius of gyration: 24.39 Å; chains: 1; bounding box: 38×49×88 Å

pLDDT: mean 77.41, std 15.73, range [37.25, 94.19]

Sequence (176 aa):
MNKKIFLSLLFVLILAVSCNRNKVTEPTTTIITFEDFQNEISGLYNLNLAEYGTIKLDHINFTTSEKPNYFKVSATGESGGTTSSTSVETVQKTINYYLNQMENSKINYQVITSDKPTYPEQPISFTIIMTPKNNEFNIDSFKTKGFTDTVNTTDSKITFTIEITPNNFIWNNSIT